Protein AF-A0AA42AVQ5-F1 (afdb_monomer_lite)

Secondary structure (DSSP, 8-state):
-HHHHHHHHHHHHHHHHH---HHHHHHHHHHHHHHHHHHHHHTTSS---S-SS-HHHHHHHHHHHHHHHHHHHHHHHTS--HHHHHHHHHHHHTHHHHHHHHHTTHHHHHHHHHHHHHHTT-

Organism: Papaver nudicaule (NCBI:txid74823)

Structure (mmCIF, N/CA/C/O backbone):
data_AF-A0AA42AVQ5-F1
#
_entry.id   AF-A0AA42AVQ5-F1
#
loop_
_atom_site.group_PDB
_atom_site.id
_atom_site.type_symbol
_atom_site.label_atom_id
_atom_site.label_alt_id
_atom_site.label_comp_id
_atom_site.label_asym_id
_atom_site.label_entity_id
_atom_site.label_seq_id
_atom_site.pdbx_PDB_ins_code
_atom_site.Cartn_x
_atom_site.Cartn_y
_atom_site.Cartn_z
_atom_site.occupancy
_atom_site.B_iso_or_equiv
_atom_site.auth_seq_id
_atom_site.auth_comp_id
_atom_site.auth_asym_id
_atom_site.auth_atom_id
_atom_site.pdbx_PDB_model_num
ATOM 1 N N . MET A 1 1 ? 2.031 1.495 -17.055 1.00 66.06 1 MET A N 1
ATOM 2 C CA . MET A 1 1 ? 2.041 0.784 -15.757 1.00 66.06 1 MET A CA 1
ATOM 3 C C . MET A 1 1 ? 1.660 1.639 -14.571 1.00 66.06 1 MET A C 1
ATOM 5 O O . MET A 1 1 ? 0.616 1.369 -13.999 1.00 66.06 1 MET A O 1
ATOM 9 N N . ALA A 1 2 ? 2.429 2.675 -14.224 1.00 68.56 2 ALA A N 1
ATOM 10 C CA . ALA A 1 2 ? 2.184 3.457 -13.007 1.00 68.56 2 ALA A CA 1
ATOM 11 C C . ALA A 1 2 ? 0.773 4.076 -12.926 1.00 68.56 2 ALA A C 1
ATOM 13 O O . ALA A 1 2 ? 0.145 4.019 -11.877 1.00 68.56 2 ALA A O 1
ATOM 14 N N . ILE A 1 3 ? 0.237 4.587 -14.042 1.00 76.81 3 ILE A N 1
ATOM 15 C CA . ILE A 1 3 ? -1.107 5.195 -14.093 1.00 76.81 3 ILE A CA 1
ATOM 16 C C . ILE A 1 3 ? -2.202 4.171 -13.765 1.00 76.81 3 ILE A C 1
ATOM 18 O O . ILE A 1 3 ? -3.103 4.466 -12.988 1.00 76.81 3 ILE A O 1
ATOM 22 N N . VAL A 1 4 ? -2.100 2.954 -14.310 1.00 73.12 4 VAL A N 1
ATOM 23 C CA . VAL A 1 4 ? -3.075 1.875 -14.077 1.00 73.12 4 VAL A CA 1
ATOM 24 C C . VAL A 1 4 ? -3.036 1.467 -12.607 1.00 73.12 4 VAL A C 1
ATOM 26 O O . VAL A 1 4 ? -4.060 1.484 -11.937 1.00 73.12 4 VAL A O 1
ATOM 29 N N . THR A 1 5 ? -1.846 1.214 -12.061 1.00 78.62 5 THR A N 1
ATOM 30 C CA . THR A 1 5 ? -1.670 0.900 -10.638 1.00 78.62 5 THR A CA 1
ATOM 31 C C . THR A 1 5 ? -2.192 2.012 -9.719 1.00 78.62 5 THR A C 1
ATOM 33 O O . THR A 1 5 ? -2.869 1.714 -8.736 1.00 78.62 5 THR A O 1
ATOM 36 N N . CYS A 1 6 ? -1.954 3.284 -10.059 1.00 79.69 6 CYS A N 1
ATOM 37 C CA . CYS A 1 6 ? -2.493 4.427 -9.319 1.00 79.69 6 CYS A CA 1
ATOM 38 C C . CYS A 1 6 ? -4.020 4.497 -9.381 1.00 79.69 6 CYS A C 1
ATOM 40 O O . CYS A 1 6 ? -4.649 4.724 -8.353 1.00 79.69 6 CYS A O 1
ATOM 42 N N . MET A 1 7 ? -4.626 4.283 -10.551 1.00 80.56 7 MET A N 1
ATOM 43 C CA . MET A 1 7 ? -6.085 4.290 -10.702 1.00 80.56 7 MET A CA 1
ATOM 44 C C . MET A 1 7 ? -6.737 3.172 -9.883 1.00 80.56 7 MET A C 1
ATOM 46 O O . MET A 1 7 ? -7.706 3.439 -9.178 1.00 80.56 7 MET A O 1
ATOM 50 N N . ILE A 1 8 ? -6.174 1.955 -9.898 1.00 78.19 8 ILE A N 1
ATOM 51 C CA . ILE A 1 8 ? -6.639 0.855 -9.038 1.00 78.19 8 ILE A CA 1
ATOM 52 C C . ILE A 1 8 ? -6.529 1.250 -7.555 1.00 78.19 8 ILE A C 1
ATOM 54 O O . ILE A 1 8 ? -7.501 1.111 -6.813 1.00 78.19 8 ILE A O 1
ATOM 58 N N . GLY A 1 9 ? -5.382 1.784 -7.123 1.00 78.19 9 GLY A N 1
ATOM 59 C CA . GLY A 1 9 ? -5.178 2.217 -5.736 1.00 78.19 9 GLY A CA 1
ATOM 60 C C . GLY A 1 9 ? -6.149 3.318 -5.296 1.00 78.19 9 GLY A C 1
ATOM 61 O O . GLY A 1 9 ? -6.706 3.257 -4.199 1.00 78.19 9 GLY A O 1
ATOM 62 N N . LEU A 1 10 ? -6.417 4.290 -6.171 1.00 80.62 10 LEU A N 1
ATOM 63 C CA . LEU A 1 10 ? -7.355 5.382 -5.914 1.00 80.62 10 LEU A CA 1
ATOM 64 C C . LEU A 1 10 ? -8.800 4.874 -5.841 1.00 80.62 10 LEU A C 1
ATOM 66 O O . LEU A 1 10 ? -9.567 5.331 -4.996 1.00 80.62 10 LEU A O 1
ATOM 70 N N . HIS A 1 11 ? -9.153 3.873 -6.651 1.00 78.31 11 HIS A N 1
ATOM 71 C CA . HIS A 1 11 ? -10.460 3.221 -6.606 1.00 78.31 11 HIS A CA 1
ATOM 72 C C . HIS A 1 11 ? -10.692 2.502 -5.268 1.00 78.31 11 HIS A C 1
ATOM 74 O O . HIS A 1 11 ? -11.749 2.661 -4.655 1.00 78.31 11 HIS A O 1
ATOM 80 N N . PHE A 1 12 ? -9.688 1.779 -4.757 1.00 72.31 12 PHE A N 1
ATOM 81 C CA . PHE A 1 12 ? -9.740 1.202 -3.409 1.00 72.31 12 PHE A CA 1
ATOM 82 C C . PHE A 1 12 ? -9.890 2.290 -2.338 1.00 72.31 12 PHE A C 1
ATOM 84 O O . PHE A 1 12 ? -10.791 2.197 -1.506 1.00 72.31 12 PHE A O 1
ATOM 91 N N . GLY A 1 13 ? -9.083 3.356 -2.400 1.00 71.25 13 GLY A N 1
ATOM 92 C CA . GLY A 1 13 ? -9.161 4.506 -1.491 1.00 71.25 13 GLY A CA 1
ATOM 93 C C . GLY A 1 13 ? -10.539 5.172 -1.457 1.00 71.25 13 GLY A C 1
ATOM 94 O O . GLY A 1 13 ? -11.089 5.431 -0.387 1.00 71.25 13 GLY A O 1
ATOM 95 N N . HIS A 1 14 ? -11.142 5.383 -2.625 1.00 76.25 14 HIS A N 1
ATOM 96 C CA . HIS A 1 14 ? -12.466 5.983 -2.743 1.00 76.25 14 HIS A CA 1
ATOM 97 C C . HIS A 1 14 ? -13.554 5.097 -2.111 1.00 76.25 14 HIS A C 1
ATOM 99 O O . HIS A 1 14 ? -14.391 5.580 -1.349 1.00 76.25 14 HIS A O 1
ATOM 105 N N . ILE A 1 15 ? -13.500 3.778 -2.333 1.00 68.06 15 ILE A N 1
ATOM 106 C CA . ILE A 1 15 ? -14.432 2.817 -1.719 1.00 68.06 15 ILE A CA 1
ATOM 107 C C . ILE A 1 15 ? -14.278 2.783 -0.186 1.00 68.06 15 ILE A C 1
ATOM 109 O O . ILE A 1 15 ? -15.276 2.646 0.528 1.00 68.06 15 ILE A O 1
ATOM 113 N N . ILE A 1 16 ? -13.053 2.950 0.339 1.00 67.06 16 ILE A N 1
ATOM 114 C CA . ILE A 1 16 ? -12.786 3.010 1.789 1.00 67.06 16 ILE A CA 1
ATOM 115 C C . ILE A 1 16 ? -13.522 4.184 2.447 1.00 67.06 16 ILE A C 1
ATOM 117 O O . ILE A 1 16 ? -14.076 4.041 3.542 1.00 67.06 16 ILE A O 1
ATOM 121 N N . VAL A 1 17 ? -13.528 5.344 1.795 1.00 65.88 17 VAL A N 1
ATOM 122 C CA . VAL A 1 17 ? -14.151 6.561 2.332 1.00 65.88 17 VAL A CA 1
ATOM 123 C C . VAL A 1 17 ? -15.677 6.502 2.215 1.00 65.88 17 VAL A C 1
ATOM 125 O O . VAL A 1 17 ? -16.380 6.931 3.128 1.00 65.88 17 VAL A O 1
ATOM 128 N N . HIS A 1 18 ? -16.202 5.922 1.132 1.00 64.75 18 HIS A N 1
ATOM 129 C CA . HIS A 1 18 ? -17.618 6.053 0.778 1.00 64.75 18 HIS A CA 1
ATOM 130 C C . HIS A 1 18 ? -18.570 5.031 1.44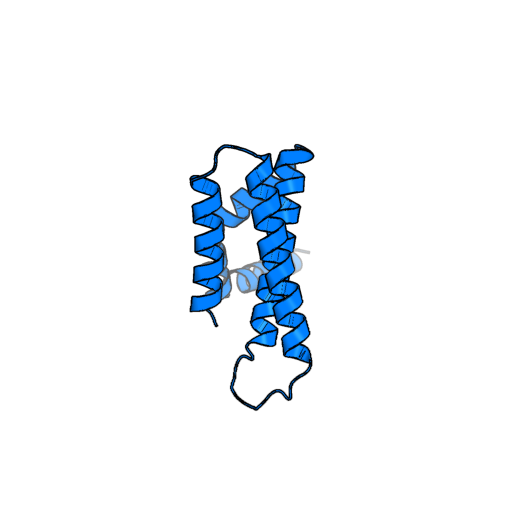2 1.00 64.75 18 HIS A C 1
ATOM 132 O O . HIS A 1 18 ? -19.761 5.309 1.573 1.00 64.75 18 HIS A O 1
ATOM 138 N N . PHE A 1 19 ? -18.095 3.855 1.885 1.00 57.28 19 PHE A N 1
ATOM 139 C CA . PHE A 1 19 ? -18.976 2.738 2.294 1.00 57.28 19 PHE A CA 1
ATOM 140 C C . PHE A 1 19 ? -18.920 2.356 3.782 1.00 57.28 19 PHE A C 1
ATOM 142 O O . PHE A 1 19 ? -18.337 1.342 4.135 1.00 57.28 19 PHE A O 1
ATOM 149 N N . LYS A 1 20 ? -19.544 3.091 4.707 1.00 57.59 20 LYS A N 1
ATOM 150 C CA . LYS A 1 20 ? -19.486 2.822 6.173 1.00 57.59 20 LYS A CA 1
ATOM 151 C C . LYS A 1 20 ? -19.987 1.437 6.674 1.00 57.59 20 LYS A C 1
ATOM 153 O O . LYS A 1 20 ? -19.829 1.156 7.856 1.00 57.59 20 LYS A O 1
ATOM 158 N N . LYS A 1 21 ? -20.567 0.561 5.835 1.00 59.28 21 LYS A N 1
ATOM 159 C CA . LYS A 1 21 ? -20.989 -0.810 6.216 1.00 59.28 21 LYS A CA 1
ATOM 160 C C . LYS A 1 21 ? -19.875 -1.836 5.936 1.00 59.28 21 LYS A C 1
ATOM 162 O O . LYS A 1 21 ? -19.453 -1.988 4.795 1.00 59.28 21 LYS A O 1
ATOM 167 N N . HIS A 1 22 ? -19.429 -2.552 6.975 1.00 56.66 22 HIS A N 1
ATOM 168 C CA . HIS A 1 22 ? -18.216 -3.393 6.960 1.00 56.66 22 HIS A CA 1
ATOM 169 C C . HIS A 1 22 ? -18.285 -4.639 6.051 1.00 56.66 22 HIS A C 1
ATOM 171 O O . HIS A 1 22 ? -17.284 -5.009 5.444 1.00 56.66 22 HIS A O 1
ATOM 177 N N . LYS A 1 23 ? -19.446 -5.297 5.925 1.00 58.31 23 LYS A N 1
ATOM 178 C CA . LYS A 1 23 ? -19.537 -6.629 5.289 1.00 58.31 23 LYS A CA 1
ATOM 179 C C . LYS A 1 23 ? -19.487 -6.606 3.754 1.00 58.31 23 LYS A C 1
ATOM 181 O O . LYS A 1 23 ? -18.701 -7.344 3.169 1.00 58.31 23 LYS A O 1
ATOM 186 N N . ASP A 1 24 ? -20.249 -5.733 3.100 1.00 60.00 24 ASP A N 1
ATOM 187 C CA . ASP A 1 24 ? -20.286 -5.644 1.627 1.00 60.00 24 ASP A CA 1
ATOM 188 C C . ASP A 1 24 ? -18.971 -5.123 1.019 1.00 60.00 24 ASP A C 1
ATOM 190 O O . ASP A 1 24 ? -18.599 -5.455 -0.111 1.00 60.00 24 ASP A O 1
ATOM 194 N N . ARG A 1 25 ? -18.227 -4.333 1.802 1.00 62.47 25 ARG A N 1
ATOM 195 C CA . ARG A 1 25 ? -16.962 -3.716 1.396 1.00 62.47 25 ARG A CA 1
ATOM 196 C C . ARG A 1 25 ? -15.848 -4.754 1.226 1.00 62.47 25 ARG A C 1
ATOM 198 O O . ARG A 1 25 ? -15.139 -4.742 0.223 1.00 62.47 25 ARG A O 1
ATOM 205 N N . ILE A 1 26 ? -15.750 -5.683 2.178 1.00 62.72 26 ILE A N 1
ATOM 206 C CA . ILE A 1 26 ? -14.761 -6.769 2.167 1.00 62.72 26 ILE A CA 1
ATOM 207 C C . ILE A 1 26 ? -15.033 -7.725 1.003 1.00 62.72 26 ILE A C 1
ATOM 209 O O . ILE A 1 26 ? -14.102 -8.125 0.310 1.00 62.72 26 ILE A O 1
ATOM 213 N N . VAL A 1 27 ? -16.306 -8.040 0.741 1.00 63.25 27 VAL A N 1
ATOM 214 C CA . VAL A 1 27 ? -16.700 -8.910 -0.377 1.00 63.25 27 VAL A CA 1
ATOM 215 C C . VAL A 1 27 ? -16.311 -8.285 -1.718 1.00 63.25 27 VAL A C 1
ATOM 217 O O . VAL A 1 27 ? -15.665 -8.946 -2.527 1.00 63.25 27 VAL A O 1
ATOM 220 N N . SER A 1 28 ? -16.596 -6.996 -1.929 1.00 64.88 28 SER A N 1
ATOM 221 C CA . SER A 1 28 ? -16.194 -6.301 -3.163 1.00 64.88 28 SER A CA 1
ATOM 222 C C . SER A 1 28 ? -14.673 -6.243 -3.342 1.00 64.88 28 SER A C 1
ATOM 224 O O . SER A 1 28 ? -14.178 -6.386 -4.459 1.00 64.88 28 SER A O 1
ATOM 226 N N . TRP A 1 29 ? -13.906 -6.079 -2.260 1.00 66.56 29 TRP A N 1
ATOM 227 C CA . TRP A 1 29 ? -12.441 -6.076 -2.333 1.00 66.56 29 TRP A CA 1
ATOM 228 C C . TRP A 1 29 ? -11.845 -7.454 -2.597 1.00 66.56 29 TRP A C 1
ATOM 230 O O . TRP A 1 29 ? -10.898 -7.556 -3.371 1.00 66.56 29 TRP A O 1
ATOM 240 N N . MET A 1 30 ? -12.413 -8.513 -2.017 1.00 63.16 30 MET A N 1
ATOM 241 C CA . MET A 1 30 ? -12.005 -9.890 -2.304 1.00 63.16 30 MET A CA 1
ATOM 242 C C . MET A 1 30 ? -12.303 -10.266 -3.760 1.00 63.16 30 MET A C 1
ATOM 244 O O . MET A 1 30 ? -11.476 -10.904 -4.410 1.00 63.16 30 MET A O 1
ATOM 248 N N . ILE A 1 31 ? -13.440 -9.821 -4.306 1.00 69.12 31 ILE A N 1
ATOM 249 C CA . ILE A 1 31 ? -13.792 -10.016 -5.720 1.00 69.12 31 ILE A CA 1
ATOM 250 C C . ILE A 1 31 ? -12.814 -9.261 -6.631 1.00 69.12 31 ILE A C 1
ATOM 252 O O . ILE A 1 31 ? -12.317 -9.830 -7.600 1.00 69.12 31 ILE A O 1
ATOM 256 N N . LEU A 1 32 ? -12.475 -8.008 -6.311 1.00 69.31 32 LEU A N 1
ATOM 257 C CA . LEU A 1 32 ? -11.551 -7.222 -7.133 1.00 69.31 32 LEU A CA 1
ATOM 258 C C . LEU A 1 32 ? -10.108 -7.754 -7.064 1.00 69.31 32 LEU A C 1
ATOM 260 O O . LEU A 1 32 ? -9.429 -7.816 -8.087 1.00 69.31 32 LEU A O 1
ATOM 264 N N . ALA A 1 33 ? -9.651 -8.190 -5.884 1.00 71.19 33 ALA A N 1
ATOM 265 C CA . ALA A 1 33 ? -8.330 -8.790 -5.693 1.00 71.19 33 ALA A CA 1
ATOM 266 C C . ALA A 1 33 ? -8.208 -10.155 -6.392 1.00 71.19 33 ALA A C 1
ATOM 268 O O . ALA A 1 33 ? -7.230 -10.398 -7.100 1.00 71.19 33 ALA A O 1
ATOM 269 N N . SER A 1 34 ? -9.214 -11.024 -6.249 1.00 68.31 34 SER A N 1
ATOM 270 C CA . SER A 1 34 ? -9.246 -12.319 -6.941 1.00 68.31 34 SER A CA 1
ATOM 271 C C . SER A 1 34 ? -9.333 -12.153 -8.459 1.00 68.31 34 SER A C 1
ATOM 273 O O . SER A 1 34 ? -8.571 -12.796 -9.177 1.00 68.31 34 SER A O 1
ATOM 275 N N . GLY A 1 35 ? -10.166 -11.231 -8.954 1.00 71.06 35 GLY A N 1
ATOM 276 C CA . GLY A 1 35 ? -10.255 -10.909 -10.378 1.00 71.06 35 GLY A CA 1
ATOM 277 C C . GLY A 1 35 ? -8.912 -10.474 -10.967 1.00 71.06 35 GLY A C 1
ATOM 278 O O . GLY A 1 35 ? -8.526 -10.948 -12.034 1.00 71.06 35 GLY A O 1
ATOM 279 N N . LEU A 1 36 ? -8.151 -9.644 -10.247 1.00 67.88 36 LEU A N 1
ATOM 280 C CA . LEU A 1 36 ? -6.833 -9.201 -10.704 1.00 67.88 36 LEU A CA 1
ATOM 281 C C . LEU A 1 36 ? -5.808 -10.345 -10.770 1.00 67.88 36 LEU A C 1
ATOM 283 O O . LEU A 1 36 ? -5.026 -10.412 -11.714 1.00 67.88 36 LEU A O 1
ATOM 287 N N . VAL A 1 37 ? -5.828 -11.273 -9.809 1.00 69.31 37 VAL A N 1
ATO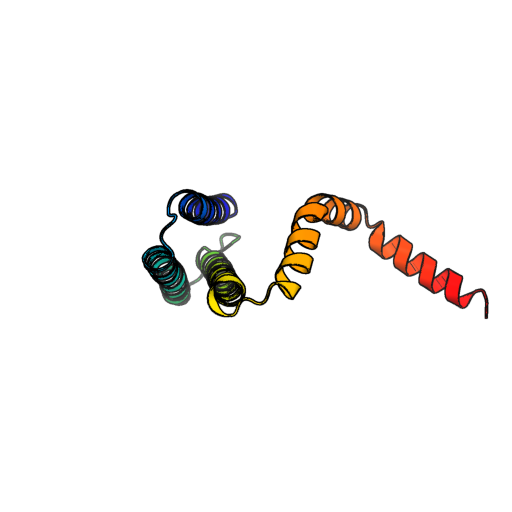M 288 C CA . VAL A 1 37 ? -4.926 -12.439 -9.811 1.00 69.31 37 VAL A CA 1
ATOM 289 C C . VAL A 1 37 ? -5.252 -13.403 -10.950 1.00 69.31 37 VAL A C 1
ATOM 291 O O . VAL A 1 37 ? -4.340 -13.869 -11.633 1.00 69.31 37 VAL A O 1
ATOM 294 N N . VAL A 1 38 ? -6.539 -13.661 -11.199 1.00 73.25 38 VAL A N 1
ATOM 295 C CA . VAL A 1 38 ? -6.990 -14.521 -12.305 1.00 73.25 38 VAL A CA 1
ATOM 296 C C . VAL A 1 38 ? -6.585 -13.923 -13.654 1.00 73.25 38 VAL A C 1
ATOM 298 O O . VAL A 1 38 ? -6.044 -14.635 -14.499 1.00 73.25 38 VAL A O 1
ATOM 301 N N . VAL A 1 39 ? -6.772 -12.612 -13.844 1.00 70.12 39 VAL A N 1
ATOM 302 C CA . VAL A 1 39 ? -6.349 -11.910 -15.067 1.00 70.12 39 VAL A CA 1
ATOM 303 C C . VAL A 1 39 ? -4.827 -11.951 -15.233 1.00 70.12 39 VAL A C 1
ATOM 305 O O . VAL A 1 39 ? -4.344 -12.226 -16.331 1.00 70.12 39 VAL A O 1
ATOM 308 N N . GLY A 1 40 ? -4.061 -11.753 -14.154 1.00 67.44 40 GLY A N 1
ATOM 309 C CA . GLY A 1 40 ? -2.598 -11.835 -14.176 1.00 67.44 40 GLY A CA 1
ATOM 310 C C . GLY A 1 40 ? -2.074 -13.226 -14.543 1.00 67.44 40 GLY A C 1
ATOM 311 O O . GLY A 1 40 ? -1.122 -13.339 -15.315 1.00 67.44 40 GLY A O 1
ATOM 312 N N . PHE A 1 41 ? -2.723 -14.282 -14.047 1.00 66.44 41 PHE A N 1
ATOM 313 C CA . PHE A 1 41 ? -2.376 -15.668 -14.365 1.00 66.44 41 PHE A CA 1
ATOM 314 C C . PHE A 1 41 ? -2.763 -16.048 -15.800 1.00 66.44 41 PHE A C 1
ATOM 316 O O . PHE A 1 41 ? -1.971 -16.660 -16.513 1.00 66.44 41 PHE A O 1
ATOM 323 N N . HIS A 1 42 ? -3.937 -15.618 -16.269 1.00 68.06 42 HIS A N 1
ATOM 324 C CA . HIS A 1 42 ? -4.383 -15.841 -17.647 1.00 68.06 42 HIS A CA 1
ATOM 325 C C . HIS A 1 42 ? -3.426 -15.204 -18.670 1.00 68.06 42 HIS A C 1
ATOM 327 O O . HIS A 1 42 ? -3.074 -15.811 -19.679 1.00 68.06 42 HIS A O 1
ATOM 333 N N . PHE A 1 43 ? -2.920 -14.007 -18.366 1.00 61.72 43 PHE A N 1
ATOM 334 C CA . PHE A 1 43 ? -1.929 -13.310 -19.187 1.00 61.72 43 PHE A CA 1
ATOM 335 C C . PHE A 1 43 ? -0.496 -13.863 -19.067 1.00 61.72 43 PHE A C 1
ATOM 337 O O . PHE A 1 43 ? 0.400 -13.383 -19.763 1.00 61.72 43 PHE A O 1
ATOM 344 N N . CYS A 1 44 ? -0.251 -14.862 -18.211 1.00 59.41 44 CYS A N 1
ATOM 345 C CA . CYS A 1 44 ? 1.034 -15.562 -18.120 1.00 59.41 44 CYS A CA 1
ATOM 346 C C . CYS A 1 44 ? 1.222 -16.587 -19.262 1.00 59.41 44 CYS A C 1
ATOM 348 O O . CYS A 1 44 ? 2.351 -16.961 -19.568 1.00 59.41 44 CYS A O 1
ATOM 350 N N . GLY A 1 45 ? 0.135 -17.002 -19.931 1.00 54.78 45 GLY A N 1
ATOM 351 C CA . GLY A 1 45 ? 0.147 -18.042 -20.969 1.00 54.78 45 GLY A CA 1
ATOM 352 C C . GLY A 1 45 ? 0.421 -17.586 -22.411 1.00 54.78 45 GLY A C 1
ATOM 353 O O . GLY A 1 45 ? 0.608 -18.439 -23.274 1.00 54.78 45 GLY A O 1
ATOM 354 N N . MET A 1 46 ? 0.459 -16.280 -22.711 1.00 53.62 46 MET A N 1
ATOM 355 C CA . MET A 1 46 ? 0.711 -15.777 -24.073 1.00 53.62 46 MET A CA 1
ATOM 356 C C . MET A 1 46 ? 2.105 -15.146 -24.191 1.00 53.62 46 MET A C 1
ATOM 358 O O . MET A 1 46 ? 2.491 -14.329 -23.357 1.00 53.62 46 MET A O 1
ATOM 362 N N . HIS A 1 47 ? 2.855 -15.540 -25.231 1.00 49.72 47 HIS A N 1
ATOM 363 C CA . HIS A 1 47 ? 4.239 -15.128 -25.507 1.00 49.72 47 HIS A CA 1
ATOM 364 C C . HIS A 1 47 ? 4.486 -13.633 -25.238 1.00 49.72 47 HIS A C 1
ATOM 366 O O . HIS A 1 47 ? 3.919 -12.751 -25.885 1.00 49.72 47 HIS A O 1
ATOM 372 N N . ILE A 1 48 ? 5.384 -13.368 -24.286 1.00 49.06 48 ILE A N 1
ATOM 373 C CA . ILE A 1 48 ? 5.792 -12.036 -23.841 1.00 49.06 48 ILE A CA 1
ATOM 374 C C . ILE A 1 48 ? 6.592 -11.352 -24.958 1.00 49.06 48 ILE A C 1
ATOM 376 O O . ILE A 1 48 ? 7.804 -11.522 -25.091 1.00 49.06 48 ILE A O 1
ATOM 380 N N . ASN A 1 49 ? 5.902 -10.571 -25.787 1.00 46.94 49 ASN A N 1
ATOM 381 C CA . ASN A 1 49 ? 6.517 -9.824 -26.876 1.00 46.94 49 ASN A CA 1
ATOM 382 C C . ASN A 1 49 ? 7.104 -8.489 -26.376 1.00 46.94 49 ASN A C 1
ATOM 384 O O . ASN A 1 49 ? 6.407 -7.484 -26.288 1.00 46.94 49 ASN A O 1
ATOM 388 N N . LYS A 1 50 ? 8.399 -8.527 -26.034 1.00 46.31 50 LYS A N 1
ATOM 389 C CA . LYS A 1 50 ? 9.478 -7.517 -26.184 1.00 46.31 50 LYS A CA 1
ATOM 390 C C . LYS A 1 50 ? 9.288 -6.022 -25.826 1.00 46.31 50 LYS A C 1
ATOM 392 O O . LYS A 1 50 ? 10.259 -5.279 -25.939 1.00 46.31 50 LYS A O 1
ATOM 397 N N . GLY A 1 51 ? 8.133 -5.561 -25.351 1.00 51.47 51 GLY A N 1
ATOM 398 C CA . GLY A 1 51 ? 7.923 -4.185 -24.876 1.00 51.47 51 GLY A CA 1
ATOM 399 C C . GLY A 1 51 ? 8.084 -4.065 -23.358 1.00 51.47 51 GLY A C 1
ATOM 400 O O . GLY A 1 51 ? 7.386 -4.747 -22.612 1.00 51.47 51 GLY A O 1
ATOM 401 N N . LEU A 1 52 ? 9.014 -3.215 -22.909 1.00 50.31 52 LEU A N 1
ATOM 402 C CA . LEU A 1 52 ? 9.319 -2.891 -21.507 1.00 50.31 52 LEU A CA 1
ATOM 403 C C . LEU A 1 52 ? 8.050 -2.797 -20.623 1.00 50.31 52 LEU A C 1
ATOM 405 O O . LEU A 1 52 ? 7.138 -2.040 -20.938 1.00 50.31 52 LEU A O 1
ATOM 409 N N . TYR A 1 53 ? 8.045 -3.502 -19.482 1.00 53.66 53 TYR A N 1
ATOM 410 C CA . TYR A 1 53 ? 6.942 -3.601 -18.505 1.00 53.66 53 TYR A CA 1
ATOM 411 C C . TYR A 1 53 ? 5.684 -4.345 -19.000 1.00 53.66 53 TYR A C 1
ATOM 413 O O . TYR A 1 53 ? 4.643 -3.743 -19.253 1.00 53.66 53 TYR A O 1
ATOM 421 N N . SER A 1 54 ? 5.754 -5.679 -19.067 1.00 69.00 54 SER A N 1
ATOM 422 C CA . SER A 1 54 ? 4.620 -6.536 -19.449 1.00 69.00 54 SER A CA 1
ATOM 423 C C . SER A 1 54 ? 3.418 -6.394 -18.502 1.00 69.00 54 SER A C 1
ATOM 425 O O . SER A 1 54 ? 3.573 -6.443 -17.277 1.00 69.00 54 SER A O 1
ATOM 427 N N . LEU A 1 55 ? 2.214 -6.262 -19.078 1.00 68.31 55 LEU A N 1
ATOM 428 C CA . LEU A 1 55 ? 0.919 -6.168 -18.381 1.00 68.31 55 LEU A CA 1
ATOM 429 C C . LEU A 1 55 ? 0.730 -7.265 -17.332 1.00 68.31 55 LEU A C 1
ATOM 431 O O . LEU A 1 55 ? 0.264 -6.975 -16.230 1.00 68.31 55 LEU A O 1
ATOM 435 N N . SER A 1 56 ? 1.192 -8.481 -17.620 1.00 70.19 56 SER A N 1
ATOM 436 C CA . SER A 1 56 ? 1.104 -9.626 -16.713 1.00 70.19 56 SER A CA 1
ATOM 437 C C . SER A 1 56 ? 1.873 -9.386 -15.409 1.00 70.19 56 SER A C 1
ATOM 439 O O . SER A 1 56 ? 1.344 -9.633 -14.330 1.00 70.19 56 SER A O 1
ATOM 441 N N . TYR A 1 57 ? 3.087 -8.827 -15.480 1.00 72.38 57 TYR A N 1
ATOM 442 C CA . TYR A 1 57 ? 3.919 -8.589 -14.294 1.00 72.38 57 TYR A CA 1
ATOM 443 C C . TYR A 1 57 ? 3.303 -7.540 -13.365 1.00 72.38 57 TYR A C 1
ATOM 445 O O . TYR A 1 57 ? 3.211 -7.745 -12.159 1.00 72.38 57 TYR A O 1
ATOM 453 N N . THR A 1 58 ? 2.829 -6.417 -13.908 1.00 76.00 58 THR A N 1
ATOM 454 C CA . THR A 1 58 ? 2.178 -5.398 -13.072 1.00 76.00 58 THR A CA 1
ATOM 455 C C . THR A 1 58 ? 0.827 -5.867 -12.555 1.00 76.00 58 THR A C 1
ATOM 457 O O . THR A 1 58 ? 0.486 -5.532 -11.427 1.00 76.00 58 THR A O 1
ATOM 460 N N . CYS A 1 59 ? 0.083 -6.671 -13.315 1.00 74.75 59 CYS A N 1
ATOM 461 C CA . CYS A 1 59 ? -1.166 -7.260 -12.844 1.00 74.75 59 CYS A CA 1
ATOM 462 C C . CYS A 1 59 ? -0.928 -8.198 -11.648 1.00 74.75 59 CYS A C 1
ATOM 464 O O . CYS A 1 59 ? -1.592 -8.052 -10.624 1.00 74.75 59 CYS A O 1
ATOM 466 N N . ILE A 1 60 ? 0.090 -9.066 -11.724 1.00 75.25 60 ILE A N 1
ATOM 467 C CA . ILE A 1 60 ? 0.490 -9.952 -10.620 1.00 75.25 60 ILE A CA 1
ATOM 468 C C . ILE A 1 60 ? 0.945 -9.138 -9.401 1.00 75.25 60 ILE A C 1
ATOM 470 O O . ILE A 1 60 ? 0.457 -9.373 -8.298 1.00 75.25 60 ILE A O 1
ATOM 474 N N . THR A 1 61 ? 1.824 -8.148 -9.579 1.00 81.88 61 THR A N 1
ATOM 475 C CA . THR A 1 61 ? 2.335 -7.325 -8.468 1.00 81.88 61 THR A CA 1
ATOM 476 C C . THR A 1 61 ? 1.238 -6.485 -7.813 1.00 81.88 61 THR A C 1
ATOM 478 O O . THR A 1 61 ? 1.167 -6.417 -6.587 1.00 81.88 61 THR A O 1
ATOM 481 N N . VAL A 1 62 ? 0.346 -5.870 -8.600 1.00 81.62 62 VAL A N 1
ATOM 482 C CA . VAL A 1 62 ? -0.813 -5.136 -8.064 1.00 81.62 62 VAL A CA 1
ATOM 483 C C . VAL A 1 62 ? -1.787 -6.087 -7.374 1.00 81.62 62 VAL A C 1
ATOM 485 O O . VAL A 1 62 ? -2.312 -5.741 -6.320 1.00 81.62 62 VAL A O 1
ATOM 488 N N . GLY A 1 63 ? -1.998 -7.289 -7.915 1.00 78.62 63 GLY A N 1
ATOM 489 C CA . GLY A 1 63 ? -2.846 -8.311 -7.302 1.00 78.62 63 GLY A CA 1
ATOM 490 C C . GLY A 1 63 ? -2.299 -8.761 -5.948 1.00 78.62 63 GLY A C 1
ATOM 491 O O . GLY A 1 63 ? -3.031 -8.770 -4.961 1.00 78.62 63 GLY A O 1
ATOM 492 N N . ALA A 1 64 ? -0.995 -9.037 -5.870 1.00 82.00 64 ALA A N 1
ATOM 493 C CA . ALA A 1 64 ? -0.313 -9.378 -4.624 1.00 82.00 64 ALA A CA 1
ATOM 494 C C . ALA A 1 64 ? -0.397 -8.241 -3.590 1.00 82.00 64 ALA A C 1
ATOM 496 O O . ALA A 1 64 ? -0.718 -8.489 -2.428 1.00 82.00 64 ALA A O 1
ATOM 497 N N . ALA A 1 65 ? -0.179 -6.990 -4.012 1.00 82.81 65 ALA A N 1
ATOM 498 C CA . ALA A 1 65 ? -0.316 -5.825 -3.140 1.00 82.81 65 ALA A CA 1
ATOM 499 C C . ALA A 1 65 ? -1.761 -5.634 -2.639 1.00 82.81 65 ALA A C 1
ATOM 501 O O . ALA A 1 65 ? -1.964 -5.325 -1.466 1.00 82.81 65 ALA A O 1
ATOM 502 N N . ALA A 1 66 ? -2.766 -5.865 -3.491 1.00 79.62 66 ALA A N 1
ATOM 503 C CA . ALA A 1 66 ? -4.178 -5.785 -3.120 1.00 79.62 66 ALA A CA 1
ATOM 504 C C . ALA A 1 66 ? -4.575 -6.881 -2.116 1.00 79.62 66 ALA A C 1
ATOM 506 O O . ALA A 1 66 ? -5.241 -6.580 -1.128 1.00 79.62 66 ALA A O 1
ATOM 507 N N . ILE A 1 67 ? -4.128 -8.128 -2.313 1.00 79.19 67 ILE A N 1
ATOM 508 C CA . ILE A 1 67 ? -4.354 -9.221 -1.350 1.00 79.19 67 ILE A CA 1
ATOM 509 C C . ILE A 1 67 ? -3.722 -8.888 0.000 1.00 79.19 67 ILE A C 1
ATOM 511 O O . ILE A 1 67 ? -4.371 -9.030 1.034 1.00 79.19 67 ILE A O 1
ATOM 515 N N . LEU A 1 68 ? -2.472 -8.419 -0.002 1.00 83.06 68 LEU A N 1
ATOM 516 C CA . LEU A 1 68 ? -1.771 -8.038 1.220 1.00 83.06 68 LEU A CA 1
ATOM 517 C C . LEU A 1 68 ? -2.500 -6.896 1.942 1.00 83.06 68 LEU A C 1
ATOM 519 O O . LEU A 1 68 ? -2.679 -6.958 3.156 1.00 83.06 68 LEU A O 1
ATOM 523 N N . PHE A 1 69 ? -2.994 -5.900 1.203 1.00 78.19 69 PHE A N 1
ATOM 524 C CA . PHE A 1 69 ? -3.793 -4.811 1.761 1.00 78.19 69 PHE A CA 1
ATOM 525 C C . PHE A 1 69 ? -5.096 -5.309 2.405 1.00 78.19 69 PHE A C 1
ATOM 527 O O . PHE A 1 69 ? -5.410 -4.925 3.532 1.00 78.19 69 PHE A O 1
ATOM 534 N N . VAL A 1 70 ? -5.828 -6.207 1.738 1.00 75.94 70 VAL A N 1
ATOM 535 C CA . VAL A 1 70 ? -7.041 -6.830 2.295 1.00 75.94 70 VAL A CA 1
ATOM 536 C C . VAL A 1 70 ? -6.713 -7.669 3.534 1.00 75.94 70 VAL A C 1
ATOM 538 O O . VAL A 1 70 ? -7.438 -7.599 4.524 1.00 75.94 70 VAL A O 1
ATOM 541 N N . GLY A 1 71 ? -5.601 -8.407 3.522 1.00 80.62 71 GLY A N 1
ATOM 542 C CA . GLY A 1 71 ? -5.129 -9.181 4.670 1.00 80.62 71 GLY A CA 1
ATOM 543 C C . GLY A 1 71 ? -4.834 -8.303 5.886 1.00 80.62 71 GLY A C 1
ATOM 544 O O . GLY A 1 71 ? -5.312 -8.598 6.980 1.00 80.62 71 GLY A O 1
ATOM 545 N N . ILE A 1 72 ? -4.119 -7.187 5.696 1.00 78.19 72 ILE A N 1
ATOM 546 C CA . ILE A 1 72 ? -3.877 -6.202 6.762 1.00 78.19 72 ILE A CA 1
ATOM 547 C C . ILE A 1 72 ? -5.201 -5.604 7.245 1.00 78.19 72 ILE A C 1
ATOM 549 O O . ILE A 1 72 ? -5.408 -5.490 8.449 1.00 78.19 72 ILE A O 1
ATOM 553 N N . TYR A 1 73 ? -6.121 -5.266 6.339 1.00 75.25 73 TYR A N 1
ATOM 554 C CA . TYR A 1 73 ? -7.426 -4.729 6.720 1.00 75.25 73 TYR A CA 1
ATOM 555 C C . TYR A 1 73 ? -8.217 -5.703 7.601 1.00 75.25 73 TYR A C 1
ATOM 557 O O . TYR A 1 73 ? -8.701 -5.307 8.655 1.00 75.25 73 TYR A O 1
ATOM 565 N N . VAL A 1 74 ? -8.289 -6.984 7.232 1.00 73.94 74 VAL A N 1
ATOM 566 C CA . VAL A 1 74 ? -8.949 -8.020 8.042 1.00 73.94 74 VAL A CA 1
ATOM 567 C C . VAL A 1 74 ? -8.227 -8.224 9.378 1.00 73.94 74 VAL A C 1
ATOM 569 O O . VAL A 1 74 ? -8.879 -8.323 10.415 1.00 73.94 74 VAL A O 1
ATOM 572 N N . LEU A 1 75 ? -6.891 -8.236 9.391 1.00 75.81 75 LEU A N 1
ATOM 573 C CA . LEU A 1 75 ? -6.102 -8.356 10.623 1.00 75.81 75 LEU A CA 1
ATOM 574 C C . LEU A 1 75 ? -6.385 -7.211 11.610 1.00 75.81 75 LEU A C 1
ATOM 576 O O . LEU A 1 75 ? -6.418 -7.409 12.823 1.00 75.81 75 LEU A O 1
ATOM 580 N N . VAL A 1 76 ? -6.604 -6.007 11.095 1.00 72.56 76 VAL A N 1
ATOM 581 C CA . VAL A 1 76 ? -6.861 -4.820 11.912 1.00 72.56 76 VAL A CA 1
ATOM 582 C C . VAL A 1 76 ? -8.328 -4.725 12.331 1.00 72.56 76 VAL A C 1
ATOM 584 O O . VAL A 1 76 ? -8.598 -4.485 13.506 1.00 72.56 76 VAL A O 1
ATOM 587 N N . ASP A 1 77 ? -9.263 -4.928 11.398 1.00 70.38 77 ASP A N 1
ATOM 588 C CA . ASP A 1 77 ? -10.708 -4.736 11.603 1.00 70.38 77 ASP A CA 1
ATOM 589 C C . ASP A 1 77 ? -11.358 -5.931 12.323 1.00 70.38 77 ASP A C 1
ATOM 591 O O . ASP A 1 77 ? -12.170 -5.738 13.222 1.00 70.38 77 ASP A O 1
ATOM 595 N N . VAL A 1 78 ? -10.975 -7.169 11.980 1.00 67.19 78 VAL A N 1
ATOM 596 C CA . VAL A 1 78 ? -11.584 -8.396 12.534 1.00 67.19 78 VAL A CA 1
ATOM 597 C C . VAL A 1 78 ? -10.838 -8.895 13.765 1.00 67.19 78 VAL A C 1
ATOM 599 O O . VAL A 1 78 ? -11.465 -9.235 14.765 1.00 67.19 78 VAL A O 1
ATOM 602 N N . PHE A 1 79 ? -9.504 -8.941 13.717 1.00 72.62 79 PHE A N 1
ATOM 603 C CA . PHE A 1 79 ? -8.713 -9.443 14.846 1.00 72.62 79 PHE A CA 1
ATOM 604 C C . PHE A 1 79 ? -8.370 -8.357 15.879 1.00 72.62 79 PHE A C 1
ATOM 606 O O . PHE A 1 79 ? -7.860 -8.674 16.952 1.00 72.62 79 PHE A O 1
ATOM 613 N N . GLY A 1 80 ? -8.642 -7.078 15.590 1.00 68.81 80 GLY A N 1
ATOM 614 C CA . GLY A 1 80 ? -8.481 -5.985 16.553 1.00 68.81 80 GLY A CA 1
ATOM 615 C C . GLY A 1 80 ? -7.031 -5.700 16.963 1.00 68.81 80 GLY A C 1
ATOM 616 O O . GLY A 1 80 ? -6.790 -5.041 17.980 1.00 68.81 80 GLY A O 1
ATOM 617 N N . PHE A 1 81 ? -6.040 -6.173 16.198 1.00 71.50 81 PHE A N 1
ATOM 618 C CA . PHE A 1 81 ? -4.625 -5.939 16.489 1.00 71.50 81 PHE A CA 1
ATOM 619 C C . PHE A 1 81 ? -4.243 -4.473 16.214 1.00 71.50 81 PHE A C 1
ATOM 621 O O . PHE A 1 81 ? -3.738 -4.121 15.152 1.00 71.50 81 PHE A O 1
ATOM 628 N N . ARG A 1 82 ? -4.431 -3.604 17.216 1.00 64.44 82 ARG A N 1
ATOM 629 C CA . ARG A 1 82 ? -4.092 -2.161 17.165 1.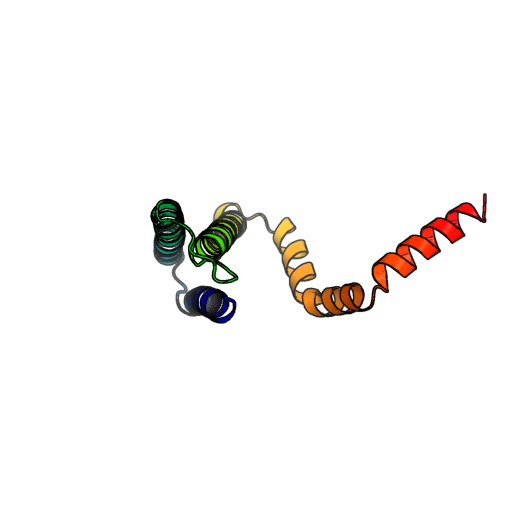00 64.44 82 ARG A CA 1
ATOM 630 C C . ARG A 1 82 ? -2.598 -1.840 17.292 1.00 64.44 82 ARG A C 1
ATOM 632 O O . ARG A 1 82 ? -2.193 -0.694 17.131 1.00 64.44 82 ARG A O 1
ATOM 639 N N . LYS A 1 83 ? -1.758 -2.814 17.647 1.00 68.75 83 LYS A N 1
ATOM 640 C CA . LYS A 1 83 ? -0.310 -2.591 17.802 1.00 68.75 83 LYS A CA 1
ATOM 641 C C . LYS A 1 83 ? 0.445 -2.472 16.465 1.00 68.75 83 LYS A C 1
ATOM 643 O O . LYS A 1 83 ? 1.204 -1.516 16.331 1.00 68.75 83 LYS A O 1
ATOM 648 N N . PRO A 1 84 ? 0.238 -3.347 15.460 1.00 65.94 84 PRO A N 1
ATOM 649 C CA . PRO A 1 84 ? 0.895 -3.194 14.157 1.00 65.94 84 PRO A CA 1
ATOM 650 C C . PRO A 1 84 ? 0.423 -1.960 13.373 1.00 65.94 84 PRO A C 1
ATOM 652 O O . PRO A 1 84 ? 1.199 -1.407 12.598 1.00 65.94 84 PRO A O 1
ATOM 655 N N . THR A 1 85 ? -0.804 -1.473 13.596 1.00 70.06 85 THR A N 1
ATOM 656 C CA . THR A 1 85 ? -1.312 -0.276 12.900 1.00 70.06 85 THR A CA 1
ATOM 657 C C . THR A 1 85 ? -0.519 0.976 13.230 1.00 70.06 85 THR A C 1
ATOM 659 O O . THR A 1 85 ? -0.309 1.792 12.347 1.00 70.06 85 THR A O 1
ATOM 662 N N . LEU A 1 86 ? -0.031 1.112 14.467 1.00 73.88 86 LEU A N 1
ATOM 663 C CA . LEU A 1 86 ? 0.806 2.241 14.888 1.00 73.88 86 LEU A CA 1
ATOM 664 C C . LEU A 1 86 ? 2.135 2.284 14.125 1.00 73.88 86 LEU A C 1
ATOM 666 O O . LEU A 1 86 ? 2.570 3.352 13.701 1.00 73.88 86 LEU A O 1
ATOM 670 N N . VAL A 1 87 ? 2.757 1.120 13.911 1.00 77.56 87 VAL A N 1
ATOM 671 C CA . VAL A 1 87 ? 4.001 1.006 13.133 1.00 77.56 87 VAL A CA 1
ATOM 672 C C . VAL A 1 87 ? 3.746 1.362 11.669 1.00 77.56 87 VAL A C 1
ATOM 674 O O . VAL A 1 87 ? 4.513 2.114 11.072 1.00 77.56 87 VAL A O 1
ATOM 677 N N . PHE A 1 88 ? 2.644 0.867 11.103 1.00 75.00 88 PHE A N 1
ATOM 678 C CA . PHE A 1 88 ? 2.284 1.133 9.712 1.00 75.00 88 PHE A CA 1
ATOM 679 C C . PHE A 1 88 ? 1.901 2.604 9.478 1.00 75.00 88 PHE A C 1
ATOM 681 O O . PHE A 1 88 ? 2.300 3.203 8.481 1.00 75.00 88 PHE A O 1
ATOM 688 N N . GLU A 1 89 ? 1.184 3.216 10.421 1.00 79.88 89 GLU A N 1
ATOM 689 C CA . GLU A 1 89 ? 0.814 4.634 10.383 1.00 79.88 89 GLU A CA 1
ATOM 690 C C . GLU A 1 89 ? 2.048 5.538 10.508 1.00 79.88 89 GLU A C 1
ATOM 692 O O . GLU A 1 89 ? 2.190 6.515 9.769 1.00 79.88 89 GLU A O 1
ATOM 697 N N . TRP A 1 90 ? 2.988 5.180 11.389 1.00 84.69 90 TRP A N 1
ATOM 698 C CA . TRP A 1 90 ? 4.267 5.874 11.509 1.00 84.69 90 TRP A CA 1
ATOM 699 C C . TRP A 1 90 ? 5.074 5.792 10.208 1.00 84.69 90 TRP A C 1
ATOM 701 O O . TRP A 1 90 ? 5.501 6.822 9.683 1.00 84.69 90 TRP A O 1
ATOM 711 N N . MET A 1 91 ? 5.205 4.591 9.638 1.00 82.19 91 MET A N 1
ATOM 712 C CA . MET A 1 91 ? 5.888 4.382 8.361 1.00 82.19 91 MET A CA 1
ATOM 713 C C . MET A 1 91 ? 5.236 5.191 7.228 1.00 82.19 91 MET A C 1
ATOM 715 O O . MET A 1 91 ? 5.943 5.804 6.430 1.00 82.19 91 MET A O 1
ATOM 719 N N . GLY A 1 92 ? 3.901 5.260 7.189 1.00 81.06 92 GLY A N 1
ATOM 720 C CA . GLY A 1 92 ? 3.157 6.043 6.201 1.00 81.06 92 GLY A CA 1
ATOM 721 C C . GLY A 1 92 ? 3.371 7.554 6.333 1.00 81.06 92 GLY A C 1
ATOM 722 O O . GLY A 1 92 ? 3.638 8.229 5.341 1.00 81.06 92 GLY A O 1
ATOM 723 N N . LYS A 1 93 ? 3.322 8.096 7.556 1.00 86.31 93 LYS A N 1
ATOM 724 C CA . LYS A 1 93 ? 3.495 9.537 7.811 1.00 86.31 93 LYS A CA 1
ATOM 725 C C . LYS A 1 93 ? 4.909 10.030 7.496 1.00 86.31 93 LYS A C 1
ATOM 727 O O . LYS A 1 93 ? 5.085 11.162 7.053 1.00 86.31 93 LYS A O 1
ATOM 732 N N . HIS A 1 94 ? 5.913 9.177 7.694 1.00 88.81 94 HIS A N 1
ATOM 733 C CA . HIS A 1 94 ? 7.314 9.494 7.415 1.00 88.81 94 HIS A CA 1
ATOM 734 C C . HIS A 1 94 ? 7.792 9.024 6.032 1.00 88.81 94 HIS A C 1
ATOM 736 O O . HIS A 1 94 ? 8.963 9.212 5.709 1.00 88.81 94 HIS A O 1
ATOM 742 N N . ALA A 1 95 ? 6.913 8.476 5.185 1.00 86.50 95 ALA A N 1
ATOM 743 C CA . ALA A 1 95 ? 7.292 7.874 3.906 1.00 86.50 95 ALA A CA 1
ATOM 744 C C . ALA A 1 95 ? 8.076 8.827 2.985 1.00 86.50 95 ALA A C 1
ATOM 746 O O . ALA A 1 95 ? 9.106 8.440 2.438 1.00 86.50 95 ALA A O 1
ATOM 747 N N . MET A 1 96 ? 7.643 10.087 2.855 1.00 83.94 96 MET A N 1
ATOM 748 C CA . MET A 1 96 ? 8.345 11.080 2.024 1.00 83.94 96 MET A CA 1
ATOM 749 C C . MET A 1 96 ? 9.727 11.433 2.578 1.00 83.94 96 MET A C 1
ATOM 751 O O . MET A 1 96 ? 10.688 11.542 1.822 1.00 83.94 96 MET A O 1
ATOM 755 N N . VAL A 1 97 ? 9.849 11.557 3.901 1.00 86.31 97 VAL A N 1
ATOM 756 C CA . VAL A 1 97 ? 11.133 11.840 4.557 1.00 86.31 97 VAL A CA 1
ATOM 757 C C . VAL A 1 97 ? 12.096 10.670 4.359 1.00 86.31 97 VAL A C 1
ATOM 759 O O . VAL A 1 97 ? 13.245 10.884 3.984 1.00 86.31 97 VAL A O 1
ATOM 762 N N . ILE A 1 98 ? 11.621 9.434 4.536 1.00 86.25 98 ILE A N 1
ATOM 763 C CA . ILE A 1 98 ? 12.416 8.217 4.318 1.00 86.25 98 ILE A CA 1
ATOM 764 C C . ILE A 1 98 ? 12.854 8.116 2.853 1.00 86.25 98 ILE A C 1
ATOM 766 O O . ILE A 1 98 ? 14.015 7.817 2.588 1.00 86.25 98 ILE A O 1
ATOM 770 N N . TYR A 1 99 ? 11.961 8.409 1.904 1.00 85.06 99 TYR A N 1
ATOM 771 C CA . TYR A 1 99 ? 12.285 8.401 0.478 1.00 85.06 99 TYR A CA 1
ATOM 772 C C . TYR A 1 99 ? 13.401 9.397 0.137 1.00 85.06 99 TYR A C 1
ATOM 774 O O . TYR A 1 99 ? 14.363 9.029 -0.531 1.00 85.06 99 TYR A O 1
ATOM 782 N N . ILE A 1 100 ? 13.316 10.632 0.640 1.00 87.00 100 ILE A N 1
ATOM 783 C CA . ILE A 1 100 ? 14.345 11.659 0.420 1.00 87.00 100 ILE A CA 1
ATOM 784 C C . ILE A 1 100 ? 15.670 11.249 1.079 1.00 87.00 100 ILE A C 1
ATOM 786 O O . ILE A 1 100 ? 16.722 11.351 0.455 1.00 87.00 100 ILE A O 1
ATOM 790 N N . LEU A 1 101 ? 15.638 10.731 2.311 1.00 82.69 101 LEU A N 1
ATOM 791 C CA . LEU A 1 101 ? 16.839 10.255 3.012 1.00 82.69 101 LEU A CA 1
ATOM 792 C C . LEU A 1 101 ? 17.519 9.080 2.295 1.00 82.69 101 LEU A C 1
ATOM 794 O O . LEU A 1 101 ? 18.751 9.009 2.274 1.00 82.69 101 LEU A O 1
ATOM 798 N N . ALA A 1 102 ? 16.730 8.178 1.707 1.00 81.12 102 ALA A N 1
ATOM 799 C CA . ALA A 1 102 ? 17.223 7.071 0.896 1.00 81.12 102 ALA A CA 1
ATOM 800 C C . ALA A 1 102 ? 17.806 7.564 -0.438 1.00 81.12 102 ALA A C 1
ATOM 802 O O . ALA A 1 102 ? 18.914 7.175 -0.795 1.00 81.12 102 ALA A O 1
ATOM 803 N N . ALA A 1 103 ? 17.107 8.460 -1.142 1.00 83.06 103 ALA A N 1
ATOM 804 C CA . ALA A 1 103 ? 17.552 9.021 -2.419 1.00 83.06 103 ALA A CA 1
ATOM 805 C C . ALA A 1 103 ? 18.843 9.843 -2.284 1.00 83.06 103 ALA A C 1
ATOM 807 O O . ALA A 1 103 ? 19.726 9.756 -3.132 1.00 83.06 103 ALA A O 1
ATOM 808 N N . CYS A 1 104 ? 18.985 10.597 -1.193 1.00 81.88 104 CYS A N 1
ATOM 809 C CA . CYS A 1 104 ? 20.194 11.366 -0.902 1.00 81.88 104 CYS A CA 1
ATOM 810 C C . CYS A 1 104 ? 21.347 10.502 -0.356 1.00 81.88 104 CYS A C 1
ATOM 812 O O . CYS A 1 104 ? 22.392 11.047 -0.013 1.00 81.88 104 CYS A O 1
ATOM 814 N N . ASN A 1 105 ? 21.167 9.178 -0.226 1.00 76.19 105 ASN A N 1
ATOM 815 C CA . ASN A 1 105 ? 22.147 8.238 0.332 1.00 76.19 105 ASN A CA 1
ATOM 816 C C . ASN A 1 105 ? 22.675 8.638 1.732 1.00 76.19 105 ASN A C 1
ATOM 818 O O . ASN A 1 105 ? 23.711 8.152 2.187 1.00 76.19 105 ASN A O 1
ATOM 822 N N . VAL A 1 106 ? 21.948 9.511 2.440 1.00 71.06 106 VAL A N 1
ATOM 823 C CA . VAL A 1 106 ? 22.320 10.030 3.766 1.00 71.06 106 VAL A CA 1
ATOM 824 C C . VAL A 1 106 ? 22.219 8.915 4.796 1.00 71.06 106 VAL A C 1
ATOM 826 O O . VAL A 1 106 ? 23.077 8.799 5.662 1.00 71.06 106 VAL A O 1
ATOM 829 N N . PHE A 1 107 ? 21.208 8.055 4.668 1.00 70.94 107 PHE A N 1
ATOM 830 C CA . PHE A 1 107 ? 20.982 6.931 5.571 1.00 70.94 107 PHE A CA 1
ATOM 831 C C . PHE A 1 107 ? 22.151 5.917 5.594 1.00 70.94 107 PHE A C 1
ATOM 833 O O . PHE A 1 107 ? 22.674 5.652 6.678 1.00 70.94 107 PHE A O 1
ATOM 840 N N . PRO A 1 108 ? 22.643 5.393 4.449 1.00 68.38 108 PRO A N 1
ATOM 841 C CA . PRO A 1 108 ? 23.810 4.508 4.439 1.00 68.38 108 PRO A CA 1
ATOM 842 C C . PRO A 1 108 ? 25.122 5.211 4.813 1.00 68.38 108 PRO A C 1
ATOM 844 O O . PRO A 1 108 ? 25.965 4.584 5.451 1.00 68.38 108 PRO A O 1
ATOM 847 N N . VAL A 1 109 ? 25.301 6.500 4.499 1.00 72.44 109 VAL A N 1
ATOM 848 C CA . VAL A 1 109 ? 26.479 7.272 4.945 1.00 72.44 109 VAL A CA 1
ATOM 849 C C . VAL A 1 109 ? 26.500 7.430 6.470 1.00 72.44 109 VAL A C 1
ATOM 851 O O . VAL A 1 109 ? 27.544 7.227 7.084 1.00 72.44 109 VAL A O 1
ATOM 854 N N . LEU A 1 110 ? 25.355 7.709 7.101 1.00 67.56 110 LEU A N 1
ATOM 855 C CA . LEU A 1 110 ? 25.235 7.805 8.562 1.00 67.56 110 LEU A CA 1
ATOM 856 C C . LEU A 1 110 ? 25.449 6.455 9.254 1.00 67.56 110 LEU A C 1
ATOM 858 O O . LEU A 1 110 ? 26.140 6.398 10.265 1.00 67.56 110 LEU A O 1
ATOM 862 N N . LEU A 1 111 ? 24.907 5.367 8.698 1.00 70.06 111 LEU A N 1
ATOM 863 C CA . LEU A 1 111 ? 25.128 4.007 9.206 1.00 70.06 111 LEU A CA 1
ATOM 864 C C . LEU A 1 111 ? 26.598 3.591 9.107 1.00 70.06 111 LEU A C 1
ATOM 866 O O . LEU A 1 111 ? 27.151 3.058 10.067 1.00 70.06 111 LEU A O 1
ATOM 870 N N . THR A 1 112 ? 27.240 3.875 7.971 1.00 68.94 112 THR A N 1
ATOM 871 C CA . THR A 1 112 ? 28.661 3.567 7.760 1.00 68.94 112 THR A CA 1
ATOM 872 C C . THR A 1 112 ? 29.537 4.415 8.676 1.00 68.94 112 THR A C 1
ATOM 874 O O . THR A 1 112 ? 30.439 3.881 9.309 1.00 68.94 112 THR A O 1
ATOM 877 N N . GLY A 1 113 ? 29.236 5.710 8.817 1.00 69.69 113 GLY A N 1
ATOM 878 C CA . GLY A 1 113 ? 29.938 6.616 9.726 1.00 69.69 113 GLY A CA 1
ATOM 879 C C . GLY A 1 113 ? 29.781 6.236 11.200 1.00 69.69 113 GLY A C 1
ATOM 880 O O . GLY A 1 113 ? 30.764 6.258 11.930 1.00 69.69 113 GLY A O 1
ATOM 881 N N . PHE A 1 114 ? 28.587 5.823 11.637 1.00 66.19 114 PHE A N 1
ATOM 882 C CA . PHE A 1 114 ? 28.340 5.384 13.015 1.00 66.19 114 PHE A CA 1
ATOM 883 C C . PHE A 1 114 ? 29.036 4.053 13.336 1.00 66.19 114 PHE A C 1
ATOM 885 O O . PHE A 1 114 ? 29.610 3.908 14.411 1.00 66.19 114 PHE A O 1
ATOM 892 N N . LEU A 1 115 ? 29.056 3.103 12.393 1.00 62.41 115 LEU A N 1
ATOM 893 C CA . LEU A 1 115 ? 29.810 1.852 12.537 1.00 62.41 115 LEU A CA 1
ATOM 894 C C . LEU A 1 115 ? 31.332 2.079 12.526 1.00 62.41 115 LEU A C 1
ATOM 896 O O . LEU A 1 115 ? 32.027 1.480 13.339 1.00 62.41 115 LEU A O 1
ATOM 900 N N . LEU A 1 116 ? 31.861 2.966 11.673 1.00 58.00 116 LEU A N 1
ATOM 901 C CA . LEU A 1 116 ? 33.296 3.302 11.644 1.00 58.00 116 LEU A CA 1
ATOM 902 C C . LEU A 1 116 ? 33.747 4.069 12.897 1.00 58.00 116 LEU A C 1
ATOM 904 O O . LEU A 1 116 ? 34.801 3.768 13.450 1.00 58.00 116 LEU A O 1
ATOM 908 N N . VAL A 1 117 ? 32.944 5.024 13.378 1.00 58.34 117 VAL A N 1
ATOM 909 C CA . VAL A 1 117 ? 33.213 5.767 14.623 1.00 58.34 117 VAL A CA 1
ATOM 910 C C . VAL A 1 117 ? 33.076 4.870 15.855 1.00 58.34 117 VAL A C 1
ATO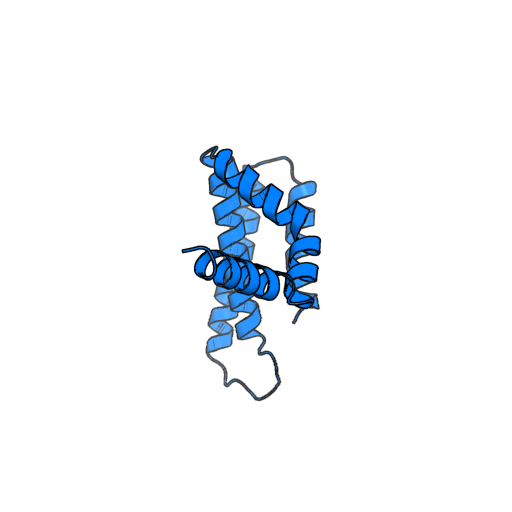M 912 O O . VAL A 1 117 ? 33.862 5.004 16.787 1.00 58.34 117 VAL A O 1
ATOM 915 N N . GLY A 1 118 ? 32.140 3.916 15.853 1.00 56.22 118 GLY A N 1
ATOM 916 C CA . GLY A 1 118 ? 31.991 2.934 16.930 1.00 56.22 118 GLY A CA 1
ATOM 917 C C . GLY A 1 118 ? 33.161 1.949 17.052 1.00 56.22 118 GLY A C 1
ATOM 918 O O . GLY A 1 118 ? 33.410 1.448 18.143 1.00 56.22 118 GLY A O 1
ATOM 919 N N . ILE A 1 119 ? 33.907 1.701 15.968 1.00 55.34 119 ILE A N 1
ATOM 920 C CA . ILE A 1 119 ? 35.109 0.843 15.967 1.00 55.34 119 ILE A CA 1
ATOM 921 C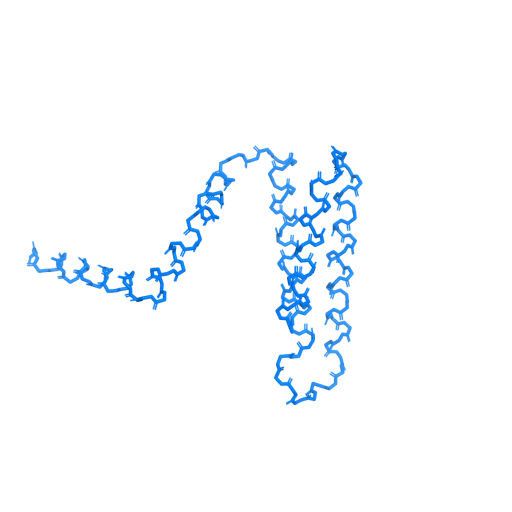 C . ILE A 1 119 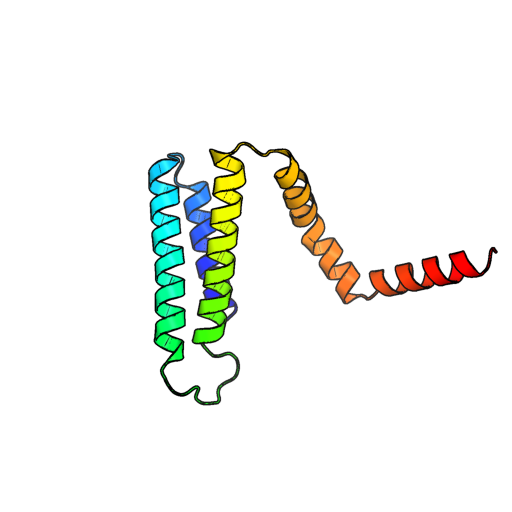? 36.378 1.638 16.331 1.00 55.34 119 ILE A C 1
ATOM 923 O O . ILE A 1 119 ? 37.329 1.065 16.845 1.00 55.34 119 ILE A O 1
ATOM 927 N N . GLY A 1 120 ? 36.399 2.959 16.123 1.00 51.25 120 GLY A N 1
ATOM 928 C CA . GLY A 1 120 ? 37.540 3.823 16.464 1.00 51.25 120 GLY A CA 1
ATOM 929 C C . GLY A 1 120 ? 37.669 4.193 17.948 1.00 51.25 120 GLY A C 1
ATOM 930 O O . GLY A 1 120 ? 38.570 4.951 18.298 1.00 51.25 120 GLY A O 1
ATOM 931 N N . HIS A 1 121 ? 36.769 3.706 18.806 1.00 48.50 121 HIS A N 1
ATOM 932 C CA . HIS A 1 121 ? 36.736 4.015 20.240 1.00 48.50 121 HIS A CA 1
ATOM 933 C C . HIS A 1 121 ? 36.859 2.763 21.137 1.00 48.50 121 HIS A C 1
ATOM 935 O O . HIS A 1 121 ? 36.502 2.824 22.318 1.00 48.50 121 HIS A O 1
ATOM 941 N N . SER A 1 122 ? 37.346 1.641 20.585 1.00 44.12 122 SER A N 1
ATOM 942 C CA . SER A 1 122 ? 37.680 0.417 21.331 1.00 44.12 122 SER A CA 1
ATOM 943 C C . SER A 1 122 ? 39.154 0.057 21.231 1.00 44.12 122 SER A C 1
ATOM 945 O O . SER A 1 122 ? 39.790 0.402 20.212 1.00 44.12 122 SER A O 1
#

pLDDT: mean 70.15, std 10.23, range [44.12, 88.81]

Foldseek 3Di:
DVVVLVVVVVVLVVLVVPDPDDPVNLVVLVVVLVVLCVVLVVQVPDDDPDDPPDPSVVSNVSSVVSVVVSVVVCCCVVVVPPPVVVVVVVCVVCVVVVVVCVVVVVVVVVVVVVVVVVVVPD

Radius of gyration: 20.0 Å; chains: 1; bounding box: 59×30×48 Å

Sequence (122 aa):
MAIVTCMIGLHFGHIIVHFKKHKDRIVSWMILASGLVVVGFHFCGMHINKGLYSLSYTCITVGAAAILFVGIYVLVDVFGFRKPTLVFEWMGKHAMVIYILAACNVFPVLLTGFLLVGIGHS